Protein AF-A0A3M6V0B2-F1 (afdb_monomer_lite)

pLDDT: mean 80.68, std 20.49, range [35.38, 98.25]

Structure (mmCIF, N/CA/C/O backbone):
data_AF-A0A3M6V0B2-F1
#
_entry.id   AF-A0A3M6V0B2-F1
#
loop_
_atom_site.group_PDB
_atom_site.id
_atom_site.type_symbol
_atom_site.label_atom_id
_atom_site.label_alt_id
_atom_site.label_comp_id
_atom_site.label_asym_id
_atom_site.label_entity_id
_atom_site.label_seq_id
_atom_site.pdbx_PDB_ins_code
_atom_site.Cartn_x
_atom_site.Cartn_y
_atom_site.Cartn_z
_atom_site.occupancy
_atom_site.B_iso_or_equiv
_atom_site.auth_seq_id
_atom_site.auth_comp_id
_atom_site.auth_asym_id
_atom_site.auth_atom_id
_atom_site.pdbx_PDB_model_num
ATOM 1 N N . SER A 1 1 ? -13.951 -34.438 -4.380 1.00 37.72 1 SER A N 1
ATOM 2 C CA . SER A 1 1 ? -12.826 -33.589 -4.804 1.00 37.72 1 SER A CA 1
ATOM 3 C C . SER A 1 1 ? -12.936 -32.304 -4.011 1.00 37.72 1 SER A C 1
ATOM 5 O O . SER A 1 1 ? -13.892 -31.572 -4.223 1.00 37.72 1 SER A O 1
ATOM 7 N N . SER A 1 2 ? -12.108 -32.141 -2.979 1.00 36.38 2 SER A N 1
ATOM 8 C CA . SER A 1 2 ? -12.200 -31.019 -2.039 1.00 36.38 2 SER A CA 1
ATOM 9 C C . SER A 1 2 ? -11.531 -29.808 -2.675 1.00 36.38 2 SER A C 1
ATOM 11 O O . SER A 1 2 ? -10.328 -29.852 -2.919 1.00 36.38 2 SER A O 1
ATOM 13 N N . ALA A 1 3 ? -12.298 -28.759 -2.969 1.00 42.84 3 ALA A N 1
ATOM 14 C CA . ALA A 1 3 ? -11.729 -27.449 -3.244 1.00 42.84 3 ALA A CA 1
ATOM 15 C C . ALA A 1 3 ? -11.070 -26.988 -1.940 1.00 42.84 3 ALA A C 1
ATOM 17 O O . ALA A 1 3 ? -11.757 -26.693 -0.966 1.00 42.84 3 ALA A O 1
ATOM 18 N N . MET A 1 4 ? -9.742 -27.078 -1.876 1.00 44.94 4 MET A N 1
ATOM 19 C CA . MET A 1 4 ? -8.983 -26.517 -0.770 1.00 44.94 4 MET A CA 1
ATOM 20 C C . MET A 1 4 ? -9.126 -25.003 -0.839 1.00 44.94 4 MET A C 1
ATOM 22 O O . MET A 1 4 ? -8.676 -24.357 -1.782 1.00 44.94 4 MET A O 1
ATOM 26 N N . ASP A 1 5 ? -9.826 -24.506 0.168 1.00 46.84 5 ASP A N 1
ATOM 27 C CA . ASP A 1 5 ? -9.822 -23.151 0.676 1.00 46.84 5 ASP A CA 1
ATOM 28 C C . ASP A 1 5 ? -8.374 -22.629 0.716 1.00 46.84 5 ASP A C 1
ATOM 30 O O . ASP A 1 5 ? -7.576 -23.015 1.567 1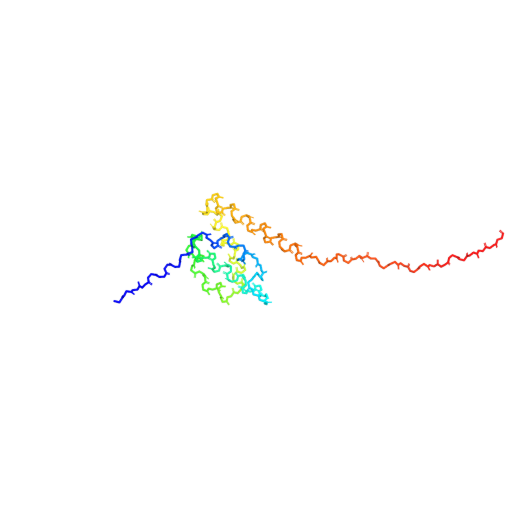.00 46.84 5 ASP A O 1
ATOM 34 N N . ILE A 1 6 ? -8.007 -21.812 -0.270 1.00 46.94 6 ILE A N 1
ATOM 35 C CA . ILE A 1 6 ? -6.860 -20.907 -0.172 1.00 46.94 6 ILE A CA 1
ATOM 36 C C . ILE A 1 6 ? -7.468 -19.530 0.083 1.00 46.94 6 ILE A C 1
ATOM 38 O O . ILE A 1 6 ? -7.311 -18.589 -0.692 1.00 46.94 6 ILE A O 1
ATOM 42 N N . SER A 1 7 ? -8.217 -19.412 1.179 1.00 41.50 7 SER A N 1
ATOM 43 C CA . SER A 1 7 ? -8.254 -18.150 1.903 1.00 41.50 7 SER A CA 1
ATOM 44 C C . SER A 1 7 ? -6.833 -17.936 2.404 1.00 41.50 7 SER A C 1
ATOM 46 O O . SER A 1 7 ? -6.414 -18.492 3.415 1.00 41.50 7 SER A O 1
ATOM 48 N N . CYS A 1 8 ? -6.039 -17.234 1.597 1.00 44.62 8 CYS A N 1
ATOM 49 C CA . CYS A 1 8 ? -4.724 -16.775 1.993 1.00 44.62 8 CYS A CA 1
ATOM 50 C C . CYS A 1 8 ? -4.924 -15.999 3.300 1.00 44.62 8 CYS A C 1
ATOM 52 O O . CYS A 1 8 ? -5.659 -15.012 3.311 1.00 44.62 8 CYS A O 1
ATOM 54 N N . GLU A 1 9 ? -4.353 -16.499 4.398 1.00 41.75 9 GLU A N 1
ATOM 55 C CA . GLU A 1 9 ? -4.268 -15.803 5.680 1.00 41.75 9 GLU A CA 1
ATOM 56 C C . GLU A 1 9 ? -3.515 -14.482 5.472 1.00 41.75 9 GLU A C 1
ATOM 58 O O . GLU A 1 9 ? -2.315 -14.375 5.702 1.00 41.75 9 GLU A O 1
ATOM 63 N N . ILE A 1 10 ? -4.207 -13.456 4.988 1.00 47.16 10 ILE A N 1
ATOM 64 C CA . ILE A 1 10 ? -3.709 -12.085 4.961 1.00 47.16 10 ILE A CA 1
ATOM 65 C C . ILE A 1 10 ? -4.378 -11.388 6.144 1.00 47.16 10 ILE A C 1
ATOM 67 O O . ILE A 1 10 ? -5.261 -10.551 6.011 1.00 47.16 10 ILE A O 1
ATOM 71 N N . SER A 1 11 ? -4.012 -11.844 7.340 1.00 48.94 11 SER A N 1
ATOM 72 C CA . SER A 1 11 ? -4.519 -11.374 8.626 1.00 48.94 11 SER A CA 1
ATOM 73 C C . SER A 1 11 ? -3.599 -10.285 9.167 1.00 48.94 11 SER A C 1
ATOM 75 O O . SER A 1 11 ? -2.542 -10.627 9.677 1.00 48.94 11 SER A O 1
ATOM 77 N N . ASN A 1 12 ? -3.977 -9.008 9.072 1.00 52.66 12 ASN A N 1
ATOM 78 C CA . ASN A 1 12 ? -3.312 -7.805 9.617 1.00 52.66 12 ASN A CA 1
ATOM 79 C C . ASN A 1 12 ? -1.820 -7.528 9.322 1.00 52.66 12 ASN A C 1
ATOM 81 O O . ASN A 1 12 ? -1.448 -6.373 9.120 1.00 52.66 12 ASN A O 1
ATOM 85 N N . SER A 1 13 ? -0.980 -8.551 9.226 1.00 61.91 13 SER A N 1
ATOM 86 C CA . SER A 1 13 ? 0.464 -8.513 9.020 1.00 61.91 13 SER A CA 1
ATOM 87 C C . SER A 1 13 ? 0.857 -7.773 7.752 1.00 61.91 13 SER A C 1
ATOM 89 O O . SER A 1 13 ? 1.865 -7.078 7.725 1.00 61.91 13 SER A O 1
ATOM 91 N N . SER A 1 14 ? 0.028 -7.851 6.711 1.00 79.00 14 SER A N 1
ATOM 92 C CA . SER A 1 14 ? 0.320 -7.190 5.447 1.00 79.00 14 SER A CA 1
ATOM 93 C C . SER A 1 14 ? 0.295 -5.662 5.528 1.00 79.00 14 SER A C 1
ATOM 95 O O . SER A 1 14 ? 0.986 -5.032 4.735 1.00 79.00 14 SER A O 1
ATOM 97 N N . LEU A 1 15 ? -0.490 -5.051 6.425 1.00 88.44 15 LEU A N 1
ATOM 98 C CA . LEU A 1 15 ? -0.506 -3.588 6.566 1.00 88.44 15 LEU A CA 1
ATOM 99 C C . LEU A 1 15 ? 0.680 -3.095 7.401 1.00 88.44 15 LEU A C 1
ATOM 101 O O . LEU A 1 15 ? 1.167 -1.991 7.178 1.00 88.44 15 LEU A O 1
ATOM 105 N N . GLU A 1 16 ? 1.146 -3.915 8.344 1.00 90.94 16 GLU A N 1
ATOM 106 C CA . GLU A 1 16 ? 2.256 -3.625 9.263 1.00 90.94 16 GLU A CA 1
ATOM 107 C C . GLU A 1 16 ? 3.642 -3.929 8.658 1.00 90.94 16 GLU A C 1
ATOM 109 O O . GLU A 1 16 ? 4.645 -3.361 9.095 1.00 90.94 16 GLU A O 1
ATOM 114 N N . ALA A 1 17 ? 3.696 -4.755 7.611 1.00 91.06 17 ALA A N 1
ATOM 115 C CA . ALA A 1 17 ? 4.891 -5.084 6.833 1.00 91.06 17 ALA A CA 1
ATOM 116 C C . ALA A 1 17 ? 5.568 -3.830 6.247 1.00 91.06 17 ALA A C 1
ATOM 118 O O . ALA A 1 17 ? 5.188 -3.336 5.188 1.00 91.06 17 ALA A O 1
ATOM 119 N N . THR A 1 18 ? 6.589 -3.299 6.924 1.00 90.00 18 THR A N 1
ATOM 120 C CA . THR A 1 18 ? 7.292 -2.062 6.520 1.00 90.00 18 THR A CA 1
ATOM 121 C C . THR A 1 18 ? 7.969 -2.204 5.151 1.00 90.00 18 THR A C 1
ATOM 123 O O . THR A 1 18 ? 8.063 -1.242 4.386 1.00 90.00 18 THR A O 1
ATOM 126 N N . GLU A 1 19 ? 8.400 -3.417 4.810 1.00 89.25 19 GLU A N 1
ATOM 127 C CA . GLU A 1 19 ? 8.961 -3.796 3.516 1.00 89.25 19 GLU A CA 1
AT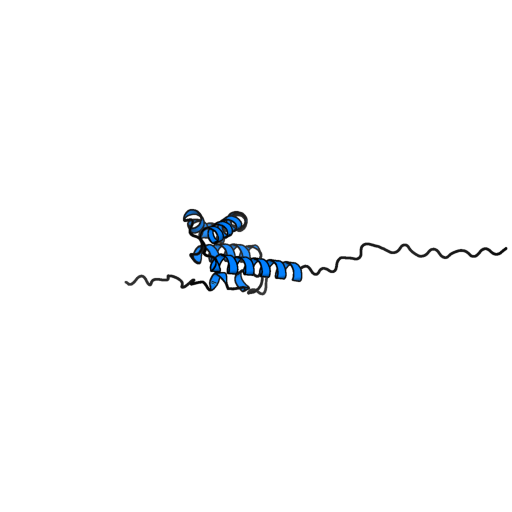OM 128 C C . GLU A 1 19 ? 7.985 -3.570 2.352 1.00 89.25 19 GLU A C 1
ATOM 130 O O . GLU A 1 19 ? 8.417 -3.193 1.264 1.00 89.25 19 GLU A O 1
ATOM 135 N N . LEU A 1 20 ? 6.673 -3.698 2.589 1.00 92.06 20 LEU A N 1
ATOM 136 C CA . LEU A 1 20 ? 5.640 -3.446 1.582 1.00 92.06 20 LEU A CA 1
ATOM 137 C C . LEU A 1 20 ? 5.566 -1.954 1.223 1.00 92.06 20 LEU A C 1
ATOM 139 O O . LEU A 1 20 ? 5.391 -1.583 0.061 1.00 92.06 20 LEU A O 1
ATOM 143 N N . TRP A 1 21 ? 5.725 -1.093 2.227 1.00 93.44 21 TRP A N 1
ATOM 144 C CA . TRP A 1 21 ? 5.637 0.361 2.095 1.00 93.44 21 TRP A CA 1
ATOM 145 C C . TRP A 1 21 ? 6.949 1.006 1.660 1.00 93.44 21 TRP A C 1
ATOM 147 O O . TRP A 1 21 ? 6.948 2.175 1.289 1.00 93.44 21 TRP A O 1
ATOM 157 N N . THR A 1 22 ? 8.058 0.261 1.684 1.00 90.69 22 THR A N 1
ATOM 158 C CA . THR A 1 22 ? 9.396 0.778 1.387 1.00 90.69 22 THR A CA 1
ATOM 159 C C . THR A 1 22 ? 9.847 0.367 -0.021 1.00 90.69 22 THR A C 1
ATOM 161 O O . THR A 1 22 ? 10.154 -0.808 -0.256 1.00 90.69 22 THR A O 1
ATOM 164 N N . PRO A 1 23 ? 9.949 1.313 -0.974 1.00 89.81 23 PRO A N 1
ATOM 165 C CA . PRO A 1 23 ? 10.412 1.027 -2.327 1.00 89.81 23 PRO A CA 1
ATOM 166 C C . PRO A 1 23 ? 11.803 0.372 -2.328 1.00 89.81 23 PRO A C 1
ATOM 168 O O . PRO A 1 23 ? 12.752 0.907 -1.759 1.00 89.81 23 PRO A O 1
ATOM 171 N N . GLY A 1 24 ? 11.939 -0.785 -2.984 1.00 84.31 24 GLY A N 1
ATOM 172 C CA . GLY A 1 24 ? 13.230 -1.472 -3.131 1.00 84.31 24 GLY A CA 1
ATOM 173 C C . GLY A 1 24 ? 13.701 -2.280 -1.914 1.00 84.31 24 GLY A C 1
ATOM 174 O O . GLY A 1 24 ? 14.838 -2.737 -1.912 1.00 84.31 24 GLY A O 1
ATOM 175 N N . SER A 1 25 ? 12.853 -2.503 -0.902 1.00 79.81 25 SER A N 1
ATOM 176 C CA . SER A 1 25 ? 13.232 -3.266 0.301 1.00 79.81 25 SER A CA 1
ATOM 177 C C . SER A 1 25 ? 13.586 -4.738 0.034 1.00 79.81 25 SER A C 1
ATOM 179 O O . SER A 1 25 ? 14.370 -5.327 0.774 1.00 79.81 25 SER A O 1
ATOM 181 N N . GLU A 1 26 ? 12.999 -5.358 -0.992 1.00 68.06 26 GLU A N 1
ATOM 182 C CA . GLU A 1 26 ? 13.056 -6.818 -1.183 1.00 68.06 26 GLU A CA 1
ATOM 183 C C . GLU A 1 26 ? 13.876 -7.267 -2.401 1.00 68.06 26 GLU A C 1
ATOM 185 O O . GLU A 1 26 ? 14.255 -8.434 -2.503 1.00 68.06 26 GLU A O 1
ATOM 190 N N . VAL A 1 27 ? 14.154 -6.364 -3.346 1.00 70.44 27 VAL A N 1
ATOM 191 C CA . VAL A 1 27 ? 14.702 -6.714 -4.665 1.00 70.44 27 VAL A CA 1
ATOM 192 C C . VAL A 1 27 ? 15.988 -5.938 -4.928 1.00 70.44 27 VAL A C 1
ATOM 194 O O . VAL A 1 27 ? 16.093 -4.760 -4.606 1.00 70.44 27 VAL A O 1
ATOM 197 N N . ARG A 1 28 ? 16.978 -6.601 -5.545 1.00 69.19 28 ARG A N 1
ATOM 198 C CA . ARG A 1 28 ? 18.270 -5.986 -5.913 1.00 69.19 28 ARG A CA 1
ATOM 199 C C . ARG A 1 28 ? 18.137 -4.852 -6.932 1.00 69.19 28 ARG A C 1
ATOM 201 O O . ARG A 1 28 ? 19.002 -3.986 -6.978 1.00 69.19 28 ARG A O 1
ATOM 208 N N . GLU A 1 29 ? 17.090 -4.892 -7.749 1.00 79.69 29 GLU A N 1
ATOM 209 C CA . GLU A 1 29 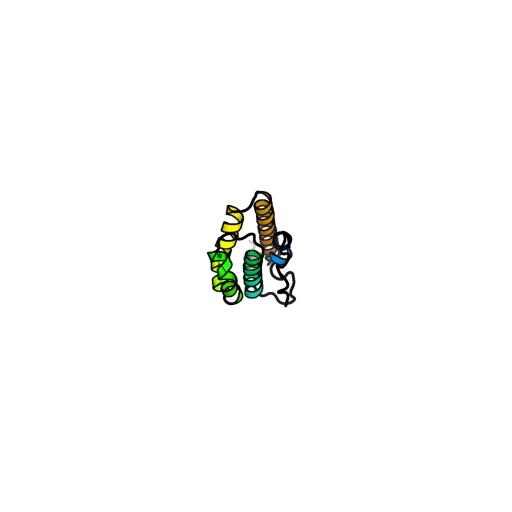? 16.759 -3.878 -8.742 1.00 79.69 29 GLU A CA 1
ATOM 210 C C . GLU A 1 29 ? 15.378 -3.308 -8.422 1.00 79.69 29 GLU A C 1
ATOM 212 O O . GLU A 1 29 ? 14.391 -4.038 -8.312 1.00 79.69 29 GLU A O 1
ATOM 217 N N . TYR A 1 30 ? 15.329 -1.996 -8.212 1.00 83.81 30 TYR A N 1
ATOM 218 C CA . TYR A 1 30 ? 14.106 -1.286 -7.874 1.00 83.81 30 TYR A CA 1
ATOM 219 C C . TYR A 1 30 ? 13.305 -0.956 -9.138 1.00 83.81 30 TYR A C 1
ATOM 221 O O . TYR A 1 30 ? 13.832 -0.357 -10.072 1.00 83.81 30 TYR A O 1
ATOM 229 N N . SER A 1 31 ? 12.010 -1.277 -9.119 1.00 90.88 31 SER A N 1
ATOM 230 C CA . SER A 1 31 ? 11.027 -0.799 -10.091 1.00 90.88 31 SER A CA 1
ATOM 231 C C . SER A 1 31 ? 9.846 -0.181 -9.349 1.00 90.88 31 SER A C 1
ATOM 233 O O . SER A 1 31 ? 9.194 -0.851 -8.544 1.00 90.88 31 SER A O 1
ATOM 235 N N . HIS A 1 32 ? 9.578 1.099 -9.624 1.00 92.00 32 HIS A N 1
ATOM 236 C CA . HIS A 1 32 ? 8.412 1.801 -9.084 1.00 92.00 32 HIS A CA 1
ATOM 237 C C . HIS A 1 32 ? 7.115 1.108 -9.498 1.00 92.00 32 HIS A C 1
ATOM 239 O O . HIS A 1 32 ? 6.234 0.907 -8.668 1.00 92.00 32 HIS A O 1
ATOM 245 N N . GLU A 1 33 ? 7.043 0.688 -10.761 1.00 94.50 33 GLU A N 1
ATOM 246 C CA . GLU A 1 33 ? 5.875 0.026 -11.331 1.00 94.50 33 GLU A CA 1
ATOM 247 C C . GLU A 1 33 ? 5.574 -1.274 -10.585 1.00 94.50 33 GLU A C 1
ATOM 249 O O . GLU A 1 33 ? 4.457 -1.479 -10.115 1.00 94.50 33 GLU A O 1
ATOM 254 N N . LEU A 1 34 ? 6.586 -2.123 -10.385 1.00 92.69 34 LEU A N 1
ATOM 255 C CA . LEU A 1 34 ? 6.416 -3.385 -9.666 1.00 92.69 34 LEU A CA 1
ATOM 256 C C . LEU A 1 34 ? 6.060 -3.160 -8.191 1.00 92.69 34 LEU A C 1
ATOM 258 O O . LEU A 1 34 ? 5.221 -3.869 -7.640 1.00 92.69 34 LEU A O 1
ATOM 262 N N . TRP A 1 35 ? 6.695 -2.181 -7.544 1.00 94.50 35 TRP A N 1
ATOM 263 C CA . TRP A 1 35 ? 6.409 -1.854 -6.149 1.00 94.50 35 TRP A CA 1
ATOM 264 C C . TRP A 1 35 ? 4.969 -1.365 -5.968 1.00 94.50 35 TRP A C 1
ATOM 266 O O . TRP A 1 35 ? 4.249 -1.889 -5.118 1.00 94.50 35 TRP A O 1
ATOM 276 N N . LEU A 1 36 ? 4.526 -0.407 -6.784 1.00 96.31 36 LEU A N 1
ATOM 277 C CA . LEU A 1 36 ? 3.212 0.209 -6.638 1.00 96.31 36 LEU A CA 1
ATOM 278 C C . LEU A 1 36 ? 2.076 -0.758 -6.986 1.00 96.31 36 LEU A C 1
ATOM 280 O O . LEU A 1 36 ? 1.100 -0.850 -6.242 1.00 96.31 36 LEU A O 1
ATOM 284 N N . THR A 1 37 ? 2.207 -1.507 -8.083 1.00 95.88 37 THR A N 1
ATOM 285 C CA . THR A 1 37 ? 1.211 -2.517 -8.486 1.00 95.88 37 THR A CA 1
ATOM 286 C C . THR A 1 37 ? 1.079 -3.612 -7.427 1.00 95.88 37 THR A C 1
ATOM 288 O O . THR A 1 37 ? -0.039 -3.953 -7.026 1.00 95.88 37 THR A O 1
ATOM 291 N N . ARG A 1 38 ? 2.204 -4.087 -6.869 1.00 94.44 38 ARG A N 1
ATOM 292 C CA . ARG A 1 38 ? 2.217 -5.030 -5.744 1.00 94.44 38 ARG A CA 1
ATOM 293 C C . ARG A 1 38 ? 1.568 -4.443 -4.498 1.00 94.44 38 ARG A C 1
ATOM 295 O O . ARG A 1 38 ? 0.738 -5.124 -3.898 1.00 94.44 38 ARG A O 1
ATOM 302 N N . LEU A 1 39 ? 1.928 -3.224 -4.099 1.00 95.94 39 LEU A N 1
ATOM 303 C CA . LEU A 1 39 ? 1.354 -2.552 -2.933 1.00 95.94 39 LEU A CA 1
ATOM 304 C C . LEU A 1 39 ? -0.169 -2.434 -3.082 1.00 95.94 39 LEU A C 1
ATOM 306 O O . LEU A 1 39 ? -0.904 -2.913 -2.221 1.00 95.94 39 LEU A O 1
ATOM 310 N N . ALA A 1 40 ? -0.651 -1.898 -4.205 1.00 96.94 40 ALA A N 1
ATOM 311 C CA . ALA A 1 40 ? -2.078 -1.750 -4.482 1.00 96.94 40 ALA A CA 1
ATOM 312 C C . ALA A 1 40 ? -2.822 -3.097 -4.462 1.00 96.94 40 ALA A C 1
ATOM 314 O O . ALA A 1 40 ? -3.838 -3.237 -3.779 1.00 96.94 40 ALA A O 1
ATOM 315 N N . CYS A 1 41 ? -2.303 -4.119 -5.151 1.00 96.06 41 CYS A N 1
ATOM 316 C CA . CYS A 1 41 ? -2.921 -5.447 -5.168 1.00 96.06 41 CYS A CA 1
ATOM 317 C C . CYS A 1 41 ? -2.917 -6.114 -3.790 1.00 96.06 41 CYS A C 1
ATOM 319 O O . CYS A 1 41 ? -3.870 -6.806 -3.437 1.00 96.06 41 CYS A O 1
ATOM 321 N N . THR A 1 42 ? -1.859 -5.909 -3.009 1.00 95.50 42 THR A N 1
ATOM 322 C CA . THR A 1 42 ? -1.745 -6.439 -1.649 1.00 95.50 42 THR A CA 1
ATOM 323 C C . THR A 1 42 ? -2.773 -5.784 -0.727 1.00 95.50 42 THR A C 1
ATOM 325 O O . THR A 1 42 ? -3.489 -6.489 -0.018 1.00 95.50 42 THR A O 1
ATOM 328 N N . LEU A 1 43 ? -2.938 -4.457 -0.802 1.00 95.56 43 LEU A N 1
ATOM 329 C CA . LEU A 1 43 ? -3.978 -3.738 -0.061 1.00 95.56 43 LEU A CA 1
ATOM 330 C C . LEU A 1 43 ? -5.381 -4.233 -0.427 1.00 95.56 43 LEU A C 1
ATOM 332 O O . LEU A 1 43 ? -6.188 -4.469 0.466 1.00 95.56 43 LEU A O 1
ATOM 336 N N . ILE A 1 44 ? -5.668 -4.475 -1.707 1.00 95.62 44 ILE A N 1
ATOM 337 C CA . ILE A 1 44 ? -6.967 -5.024 -2.122 1.00 95.62 44 ILE A CA 1
ATOM 338 C C . ILE A 1 44 ? -7.190 -6.434 -1.546 1.00 95.62 44 ILE A C 1
ATOM 340 O O . ILE A 1 44 ? -8.251 -6.724 -0.997 1.00 95.62 44 ILE A O 1
ATOM 344 N N . LYS A 1 45 ? -6.181 -7.309 -1.626 1.00 93.94 45 LYS A N 1
ATOM 345 C CA . LYS A 1 45 ? -6.278 -8.713 -1.181 1.00 93.94 45 LYS A CA 1
ATOM 346 C C . LYS A 1 45 ? 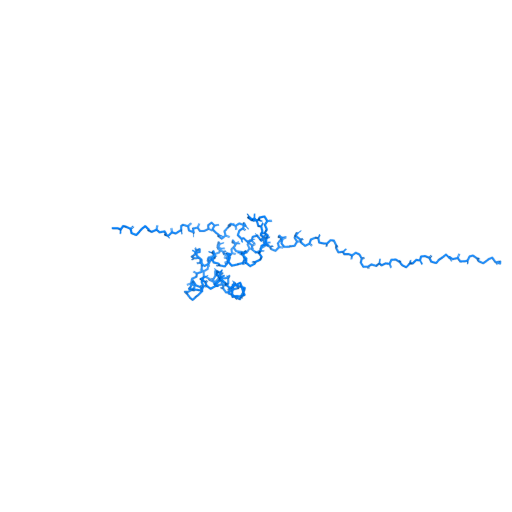-6.272 -8.882 0.340 1.00 93.94 45 LYS A C 1
ATOM 348 O O . LYS A 1 45 ? -6.691 -9.923 0.830 1.00 93.94 45 LYS A O 1
ATOM 353 N N . SER A 1 46 ? -5.827 -7.871 1.080 1.00 91.94 46 SER A N 1
ATOM 354 C CA . SER A 1 46 ? -5.758 -7.888 2.547 1.00 91.94 46 SER A CA 1
ATOM 355 C C . SER A 1 46 ? -7.112 -7.913 3.262 1.00 91.94 46 SER A C 1
ATOM 357 O O . SER A 1 46 ? -7.173 -8.162 4.461 1.00 91.94 46 SER A O 1
ATOM 359 N N . GLY A 1 47 ? -8.201 -7.598 2.556 1.00 91.44 47 GLY A N 1
ATOM 360 C CA . GLY A 1 47 ? -9.527 -7.461 3.154 1.00 91.44 47 GLY A CA 1
ATOM 361 C C . GLY A 1 47 ? -9.751 -6.149 3.917 1.00 91.44 47 GLY A C 1
ATOM 362 O O . GLY A 1 47 ? -10.833 -5.969 4.482 1.00 91.44 47 GLY A O 1
ATOM 363 N N . PHE A 1 48 ? -8.788 -5.217 3.930 1.00 93.25 48 PHE A N 1
ATOM 364 C CA . PHE A 1 48 ? -8.983 -3.873 4.493 1.00 93.25 48 PHE A CA 1
ATOM 365 C C . PHE A 1 48 ? -9.835 -2.967 3.604 1.00 93.25 48 PHE A C 1
ATOM 367 O O . PHE A 1 48 ? -10.592 -2.147 4.118 1.00 93.25 48 PHE A O 1
ATOM 374 N N . VAL A 1 49 ? -9.749 -3.145 2.286 1.00 96.25 49 VAL A N 1
ATOM 375 C CA . VAL A 1 49 ? -10.616 -2.466 1.318 1.00 96.25 49 VAL A CA 1
ATOM 376 C C . VAL A 1 49 ? -12.006 -3.100 1.389 1.00 96.25 49 VAL A C 1
ATOM 378 O O . VAL A 1 49 ? -12.134 -4.320 1.298 1.00 96.25 49 VAL A O 1
ATOM 381 N N . LYS A 1 50 ? -13.041 -2.283 1.594 1.00 96.31 50 LYS A N 1
ATOM 382 C CA . LYS A 1 50 ? -14.447 -2.707 1.711 1.00 96.31 50 LYS A CA 1
ATOM 383 C C . LYS A 1 50 ? -15.284 -2.380 0.481 1.00 96.31 50 LYS A C 1
ATOM 385 O O . LYS A 1 50 ? -16.331 -2.989 0.294 1.00 96.31 50 LYS A O 1
ATOM 390 N N . ASP A 1 51 ? -14.840 -1.435 -0.342 1.00 97.75 51 ASP A N 1
ATOM 391 C CA . ASP A 1 51 ? -15.532 -1.085 -1.581 1.00 97.75 51 ASP A CA 1
ATOM 392 C C . ASP A 1 51 ? -15.386 -2.212 -2.621 1.00 97.75 51 ASP A C 1
ATOM 394 O O . ASP A 1 51 ? -14.279 -2.552 -3.046 1.00 97.75 51 ASP A O 1
ATOM 398 N N . GLU A 1 52 ? -16.512 -2.797 -3.034 1.00 97.06 52 GLU A N 1
ATOM 399 C CA . GLU A 1 52 ? -16.547 -3.929 -3.968 1.00 97.06 52 GLU A CA 1
ATOM 400 C C . GLU A 1 52 ? -15.996 -3.578 -5.354 1.00 97.06 52 GLU A C 1
ATOM 402 O O . GLU A 1 52 ? -15.363 -4.419 -5.998 1.00 97.06 52 GLU A O 1
ATOM 407 N N . VAL A 1 53 ? -16.193 -2.337 -5.812 1.00 97.25 53 VAL A N 1
ATOM 408 C CA . VAL A 1 53 ? -15.654 -1.880 -7.095 1.00 97.25 53 VAL A CA 1
ATOM 409 C C . VAL A 1 53 ? -14.136 -1.852 -7.001 1.00 97.25 53 VAL A C 1
ATOM 411 O O . VAL A 1 53 ? -13.474 -2.449 -7.846 1.00 97.25 53 VAL A O 1
ATOM 414 N N . LEU A 1 54 ? -13.575 -1.248 -5.949 1.00 97.75 54 LEU A N 1
ATOM 415 C CA . LEU A 1 54 ? -12.125 -1.225 -5.727 1.00 97.75 54 LEU A CA 1
ATOM 416 C C . LEU A 1 54 ? -11.524 -2.634 -5.633 1.00 97.75 54 LEU A C 1
ATOM 418 O O . LEU A 1 54 ? -10.434 -2.868 -6.157 1.00 97.75 54 LEU A O 1
ATOM 422 N N . ILE A 1 55 ? -12.241 -3.589 -5.033 1.00 97.50 55 ILE A N 1
ATOM 423 C CA . ILE A 1 55 ? -11.788 -4.982 -4.939 1.00 97.50 55 ILE A CA 1
ATOM 424 C C . ILE A 1 55 ? -11.704 -5.646 -6.322 1.00 97.50 55 ILE A C 1
ATOM 426 O O . ILE A 1 55 ? -10.689 -6.264 -6.660 1.00 97.50 55 ILE A O 1
ATOM 430 N N . VAL A 1 56 ? -12.738 -5.491 -7.154 1.00 97.38 56 VAL A N 1
ATOM 431 C CA . VAL A 1 56 ? -12.799 -6.090 -8.503 1.00 97.38 56 VAL A CA 1
ATOM 432 C C . VAL A 1 56 ? -11.713 -5.536 -9.436 1.00 97.38 56 VAL A C 1
ATOM 434 O O . VAL A 1 56 ? -11.329 -6.196 -10.402 1.00 97.38 56 VAL A O 1
ATOM 437 N N . LEU A 1 57 ? -11.163 -4.358 -9.136 1.00 95.62 57 LEU A N 1
ATOM 438 C CA . LEU A 1 57 ? -10.124 -3.711 -9.934 1.00 95.62 57 LEU A CA 1
ATOM 439 C C . LEU A 1 57 ? -8.713 -4.305 -9.762 1.00 95.62 57 LEU A C 1
ATOM 441 O O . LEU A 1 57 ? -7.834 -3.971 -10.560 1.00 95.62 57 LEU A O 1
ATOM 445 N N . SER A 1 58 ? -8.472 -5.209 -8.799 1.00 95.88 58 SER A N 1
ATOM 446 C CA . SER A 1 58 ? -7.129 -5.777 -8.553 1.00 95.88 58 SER A CA 1
ATOM 447 C C . SER A 1 58 ? -6.421 -6.326 -9.803 1.00 95.88 58 SER A C 1
ATOM 449 O O . SER A 1 58 ? -5.244 -6.009 -9.964 1.00 95.88 58 SER A O 1
ATOM 451 N N . PRO A 1 59 ? -7.067 -7.085 -10.714 1.00 96.69 59 PRO A N 1
ATOM 452 C CA . PRO A 1 59 ? -6.393 -7.587 -11.912 1.00 96.69 59 PRO A CA 1
ATOM 453 C C . PRO A 1 59 ? -5.919 -6.476 -12.854 1.00 96.69 59 PRO A C 1
ATOM 455 O O . PRO A 1 59 ? -4.957 -6.672 -13.583 1.00 96.69 59 PRO A O 1
ATOM 458 N N . ILE A 1 60 ? -6.584 -5.316 -12.855 1.00 97.19 60 ILE A N 1
ATOM 459 C CA . ILE A 1 60 ? -6.195 -4.165 -13.680 1.00 97.19 60 ILE A CA 1
ATOM 460 C C . ILE A 1 60 ? -4.992 -3.466 -13.048 1.00 97.19 60 ILE A C 1
ATOM 462 O O . ILE A 1 60 ? -4.050 -3.129 -13.763 1.00 97.19 60 ILE A O 1
ATOM 466 N N . CYS A 1 61 ? -4.996 -3.306 -11.720 1.00 96.19 61 CYS A N 1
ATOM 467 C CA . CYS A 1 61 ? -3.859 -2.766 -10.975 1.00 96.19 61 CYS A CA 1
ATOM 468 C C . CYS A 1 61 ? -2.584 -3.604 -11.155 1.00 96.19 61 CYS A C 1
ATOM 470 O O . CYS A 1 61 ? -1.502 -3.042 -11.114 1.00 96.19 61 CYS A O 1
ATOM 472 N N . ASP A 1 62 ? -2.695 -4.917 -11.369 1.00 94.69 62 ASP A N 1
ATOM 473 C CA . ASP A 1 62 ? -1.541 -5.811 -11.558 1.00 94.69 62 ASP A CA 1
ATOM 474 C C . ASP A 1 62 ? -0.856 -5.631 -12.927 1.00 94.69 62 ASP A C 1
ATOM 476 O O . ASP A 1 62 ? 0.343 -5.852 -13.063 1.00 94.69 62 ASP A O 1
ATOM 480 N N . VAL A 1 63 ? -1.609 -5.207 -13.950 1.00 96.06 63 VAL A N 1
ATOM 481 C CA . VAL A 1 63 ? -1.119 -5.121 -15.341 1.00 96.06 63 VAL A CA 1
ATOM 482 C C . VAL A 1 63 ? -0.938 -3.695 -15.862 1.00 96.06 63 VAL A C 1
ATOM 484 O O . VAL A 1 63 ? -0.293 -3.509 -16.891 1.00 96.06 63 VAL A O 1
ATOM 487 N N . LYS A 1 64 ? -1.531 -2.689 -15.207 1.00 96.12 64 LYS A N 1
ATOM 488 C CA . LYS A 1 64 ? -1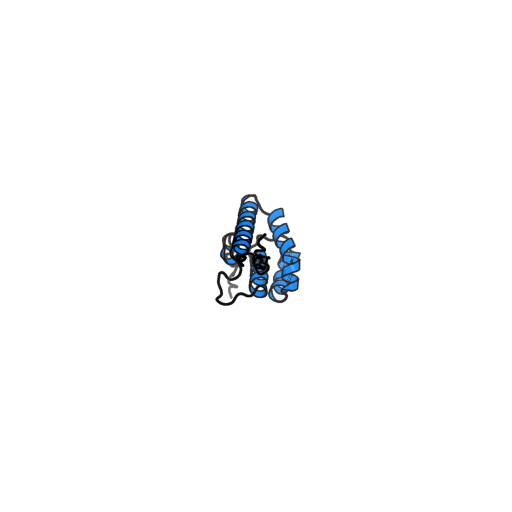.478 -1.277 -15.620 1.00 96.12 64 LYS A CA 1
ATOM 489 C C . LYS A 1 64 ? -1.059 -0.397 -14.452 1.00 96.12 64 LYS A C 1
ATOM 491 O O . LYS A 1 64 ? -1.887 -0.044 -13.609 1.00 96.12 64 LYS A O 1
ATOM 496 N N . VAL A 1 65 ? 0.214 -0.009 -14.432 1.00 96.56 65 VAL A N 1
ATOM 497 C CA . VAL A 1 65 ? 0.769 0.847 -13.376 1.00 96.56 65 VAL A CA 1
ATOM 498 C C . VAL A 1 65 ? 0.059 2.195 -13.303 1.00 96.56 65 VAL A C 1
ATOM 500 O O . VAL A 1 65 ? -0.304 2.622 -12.214 1.00 96.56 65 VAL A O 1
ATOM 503 N N . GLU A 1 66 ? -0.255 2.818 -14.437 1.00 97.62 66 GLU A N 1
ATOM 504 C CA . GLU A 1 66 ? -0.900 4.135 -14.476 1.00 97.62 66 GLU A CA 1
ATOM 505 C C . GLU A 1 66 ? -2.301 4.074 -13.863 1.00 97.62 66 GLU A C 1
ATOM 507 O O . GLU A 1 66 ? -2.791 5.032 -13.265 1.00 97.62 66 GLU A O 1
ATOM 512 N N . PHE A 1 67 ? -2.960 2.920 -13.985 1.00 97.38 67 PHE A N 1
ATOM 513 C CA . PHE A 1 67 ? -4.232 2.678 -13.325 1.00 97.38 67 PHE A CA 1
ATOM 514 C C . PHE A 1 67 ? -4.052 2.497 -11.815 1.00 97.38 67 PHE A C 1
ATOM 516 O O . PHE A 1 67 ? -4.807 3.087 -11.043 1.00 97.38 67 PHE A O 1
ATOM 523 N N . ALA A 1 68 ? -3.038 1.737 -11.386 1.00 97.69 68 ALA A N 1
ATOM 524 C CA . ALA A 1 68 ? -2.705 1.586 -9.971 1.00 97.69 68 ALA A CA 1
ATOM 525 C C . ALA A 1 68 ? -2.368 2.939 -9.316 1.00 97.69 68 ALA A C 1
ATOM 527 O O . ALA A 1 68 ? -2.857 3.206 -8.223 1.00 97.69 68 ALA A O 1
ATOM 528 N N . GLU A 1 69 ? -1.634 3.825 -9.997 1.00 97.38 69 GLU A N 1
ATOM 529 C CA . GLU A 1 69 ? -1.356 5.201 -9.552 1.00 97.38 69 GLU A CA 1
ATOM 530 C C . GLU A 1 69 ? -2.638 5.999 -9.301 1.00 97.38 69 GLU A C 1
ATOM 532 O O . GLU A 1 69 ? -2.773 6.654 -8.267 1.00 97.38 69 GLU A O 1
ATOM 537 N N . HIS A 1 70 ? -3.602 5.916 -10.221 1.00 97.81 70 HIS A N 1
ATOM 538 C CA . HIS A 1 70 ? -4.875 6.618 -10.081 1.00 97.81 70 HIS A CA 1
ATOM 539 C C . HIS A 1 70 ? -5.755 6.012 -8.990 1.00 97.81 70 HIS A C 1
ATOM 541 O O . HIS A 1 70 ? -6.434 6.752 -8.286 1.00 97.81 70 HIS A O 1
ATOM 547 N N . VAL A 1 71 ? -5.765 4.686 -8.843 1.00 97.56 71 VAL A N 1
ATOM 548 C CA . VAL A 1 71 ? -6.624 3.980 -7.883 1.00 97.56 71 VAL A CA 1
ATOM 549 C C . VAL A 1 71 ? -6.066 4.016 -6.463 1.00 97.56 71 VAL A C 1
ATOM 551 O O . VAL A 1 71 ? -6.841 4.033 -5.508 1.00 97.56 71 VAL A O 1
ATOM 554 N N . PHE A 1 72 ? -4.745 4.078 -6.294 1.00 98.00 72 PHE A N 1
ATOM 555 C CA . PHE A 1 72 ? -4.095 3.994 -4.988 1.00 98.00 72 PHE A CA 1
ATOM 556 C C . PHE A 1 72 ? -4.652 4.985 -3.945 1.00 98.00 72 PHE A C 1
ATOM 558 O O . PHE A 1 72 ? -5.008 4.529 -2.857 1.00 98.00 72 PHE A O 1
ATOM 565 N N . PRO A 1 73 ? -4.856 6.288 -4.241 1.00 97.81 73 PRO A N 1
ATOM 566 C CA . PRO A 1 73 ? -5.475 7.215 -3.291 1.00 97.81 73 PRO A CA 1
ATOM 567 C C . PRO A 1 73 ? -6.867 6.777 -2.812 1.00 97.81 73 PRO A C 1
ATOM 569 O O . PRO A 1 73 ? -7.204 6.987 -1.649 1.00 97.81 73 PRO A O 1
ATOM 572 N N . TYR A 1 74 ? -7.660 6.133 -3.674 1.00 98.25 74 TYR A N 1
ATOM 573 C CA . TYR A 1 74 ? -8.992 5.633 -3.326 1.00 98.25 74 TYR A CA 1
ATOM 574 C C . TYR A 1 74 ? -8.924 4.396 -2.430 1.00 98.25 74 TYR A C 1
ATOM 576 O O . TYR A 1 74 ? -9.728 4.276 -1.509 1.00 98.25 74 TYR A O 1
ATOM 584 N N . LEU A 1 75 ? -7.938 3.514 -2.638 1.00 97.81 75 LEU A N 1
ATOM 585 C CA . LEU A 1 75 ? -7.686 2.385 -1.733 1.00 97.81 75 LEU A CA 1
ATOM 586 C C . LEU A 1 75 ? -7.370 2.892 -0.324 1.00 97.81 75 LEU A C 1
ATOM 588 O O . LEU A 1 75 ? -7.975 2.452 0.649 1.00 97.81 75 LEU A O 1
ATOM 592 N N . ILE A 1 76 ? -6.461 3.863 -0.226 1.00 97.62 76 ILE A N 1
ATOM 593 C CA . ILE A 1 76 ? -6.062 4.476 1.045 1.00 97.62 76 ILE A CA 1
ATOM 594 C C . ILE A 1 76 ? -7.247 5.173 1.712 1.00 97.62 76 ILE A C 1
ATOM 596 O O . ILE A 1 76 ? -7.482 4.977 2.904 1.00 97.62 76 ILE A O 1
ATOM 600 N N . HIS A 1 77 ? -8.018 5.949 0.947 1.00 97.62 77 HIS A N 1
ATOM 601 C CA . HIS A 1 77 ? -9.215 6.612 1.450 1.00 97.62 77 HIS A CA 1
ATOM 602 C C . HIS A 1 77 ? -10.229 5.610 2.008 1.00 97.62 77 HIS A C 1
ATOM 604 O O . HIS A 1 77 ? -10.679 5.772 3.139 1.00 97.62 77 HIS A O 1
ATOM 610 N N . ASN A 1 78 ? -10.527 4.543 1.264 1.00 97.69 78 ASN A N 1
ATOM 611 C CA . ASN A 1 78 ? -11.483 3.529 1.690 1.00 97.69 78 ASN A CA 1
ATOM 612 C C . ASN A 1 78 ? -11.028 2.793 2.963 1.00 97.69 78 ASN A C 1
ATOM 614 O O . ASN A 1 78 ? -11.833 2.590 3.871 1.00 97.69 78 ASN A O 1
ATOM 618 N N . ILE A 1 79 ? -9.736 2.455 3.071 1.00 96.25 79 ILE A N 1
ATOM 619 C CA . ILE A 1 79 ? -9.160 1.840 4.279 1.00 96.25 79 ILE A CA 1
ATOM 620 C C . ILE A 1 79 ? -9.286 2.782 5.488 1.00 96.25 79 ILE A C 1
ATOM 622 O O . ILE A 1 79 ? -9.629 2.332 6.579 1.00 96.25 79 ILE A O 1
ATOM 626 N N . LEU A 1 80 ? -9.036 4.084 5.313 1.00 95.81 80 LEU A N 1
ATOM 627 C CA . LEU A 1 80 ? -9.166 5.077 6.388 1.00 95.81 80 LEU A CA 1
ATOM 628 C C . LEU A 1 80 ? -10.617 5.307 6.820 1.00 95.81 80 LEU A C 1
ATOM 630 O O . LEU A 1 80 ? -10.874 5.484 8.011 1.00 95.81 80 LEU A O 1
ATOM 634 N N . GLU A 1 81 ? -11.540 5.327 5.859 1.00 96.75 81 GLU A N 1
ATOM 635 C CA . GLU A 1 81 ? -12.966 5.550 6.093 1.00 96.75 81 GLU A CA 1
ATOM 636 C C . GLU A 1 81 ? -13.617 4.359 6.806 1.00 96.75 81 GLU A C 1
ATOM 638 O O . GLU A 1 81 ? -14.381 4.543 7.751 1.00 96.75 81 GLU A O 1
ATOM 643 N N . CYS A 1 82 ? -13.291 3.135 6.381 1.00 94.62 82 CYS A N 1
ATOM 644 C CA . CYS A 1 82 ? -13.887 1.909 6.914 1.00 94.62 82 CYS A CA 1
ATOM 645 C C . CYS A 1 82 ? -13.116 1.300 8.100 1.00 94.62 82 CYS A C 1
ATOM 647 O O . CYS A 1 82 ? -13.640 0.414 8.777 1.00 94.62 82 CYS A O 1
ATOM 649 N N . GLY A 1 83 ? -11.867 1.714 8.326 1.00 91.75 83 GLY A N 1
ATOM 650 C CA . GLY A 1 83 ? -10.998 1.184 9.376 1.00 91.75 83 GLY A CA 1
ATOM 651 C C . GLY A 1 83 ? -11.316 1.710 10.780 1.00 91.75 83 GLY A C 1
ATOM 652 O O . GLY A 1 83 ? -11.965 2.742 10.963 1.00 91.75 83 GLY A O 1
ATOM 653 N N . ASP A 1 84 ? -10.817 1.010 11.797 1.00 94.19 84 ASP A N 1
ATOM 654 C CA . ASP A 1 84 ? -10.819 1.474 13.185 1.00 94.19 84 ASP A CA 1
ATOM 655 C C . ASP A 1 84 ? -9.589 2.354 13.496 1.00 94.19 84 ASP A C 1
ATOM 657 O O . ASP A 1 84 ? -8.778 2.678 12.621 1.00 94.19 84 ASP A O 1
ATOM 661 N N . ASP A 1 85 ? -9.450 2.783 14.755 1.00 95.62 85 ASP A N 1
ATOM 662 C CA . ASP A 1 85 ? -8.317 3.614 15.182 1.00 95.62 85 ASP A CA 1
ATOM 663 C C . ASP A 1 85 ? -6.966 2.904 15.033 1.00 95.62 85 ASP A C 1
ATOM 665 O O . ASP A 1 85 ? -5.961 3.565 14.756 1.00 95.62 85 ASP A O 1
ATOM 669 N N . ALA A 1 86 ? -6.928 1.576 15.178 1.00 94.44 86 ALA A N 1
ATOM 670 C CA . ALA A 1 86 ? -5.704 0.802 15.019 1.00 94.44 86 ALA A CA 1
ATOM 671 C C . ALA A 1 86 ? -5.243 0.832 13.557 1.00 94.44 86 ALA A C 1
ATOM 673 O O . ALA A 1 86 ? -4.107 1.216 13.288 1.00 94.44 86 ALA A O 1
ATOM 674 N N . ILE A 1 87 ? -6.146 0.558 12.608 1.00 94.06 87 ILE A N 1
ATOM 675 C CA . ILE A 1 87 ? -5.860 0.623 11.166 1.00 94.06 87 ILE A CA 1
ATOM 676 C C . ILE A 1 87 ? -5.389 2.025 10.762 1.00 94.06 87 ILE A C 1
ATOM 678 O O . ILE A 1 87 ? -4.384 2.161 10.060 1.00 94.06 87 ILE A O 1
ATOM 682 N N . ARG A 1 88 ? -6.067 3.082 11.232 1.00 95.12 88 ARG A N 1
ATOM 683 C CA . ARG A 1 88 ? -5.669 4.474 10.954 1.00 95.12 88 ARG A CA 1
ATOM 684 C C . ARG A 1 88 ? -4.274 4.799 11.482 1.00 95.12 88 ARG A C 1
ATOM 686 O O . ARG A 1 88 ? -3.496 5.469 10.797 1.00 95.12 88 ARG A O 1
ATOM 693 N N . THR A 1 89 ? -3.964 4.340 12.692 1.00 95.88 89 THR A N 1
ATOM 694 C CA . THR A 1 89 ? -2.664 4.567 13.333 1.00 95.88 89 THR A CA 1
ATOM 695 C C . THR A 1 89 ? -1.557 3.845 12.575 1.00 95.88 89 THR A C 1
ATOM 697 O O . THR A 1 89 ? -0.571 4.484 12.205 1.00 95.88 89 THR A O 1
ATOM 700 N N . THR A 1 90 ? -1.755 2.563 12.258 1.00 95.31 90 THR A N 1
ATOM 701 C CA . THR A 1 90 ? -0.816 1.766 11.462 1.00 95.31 90 THR A CA 1
ATOM 702 C C . THR A 1 90 ? -0.570 2.408 10.102 1.00 95.31 90 THR A C 1
ATOM 704 O O . THR A 1 90 ? 0.576 2.636 9.725 1.00 95.31 90 THR A O 1
ATOM 707 N N . LEU A 1 91 ? -1.624 2.788 9.376 1.00 94.88 91 LEU A N 1
ATOM 708 C CA . LEU A 1 91 ? -1.478 3.403 8.057 1.00 94.88 91 LEU A CA 1
ATOM 709 C C . LEU A 1 91 ? -0.712 4.734 8.120 1.00 94.88 91 LEU A C 1
ATOM 711 O O . LEU A 1 91 ? 0.156 5.001 7.289 1.00 94.88 91 LEU A O 1
ATOM 715 N N . SER A 1 92 ? -0.991 5.553 9.137 1.00 95.12 92 SER A N 1
ATOM 716 C CA . SER A 1 92 ? -0.278 6.815 9.365 1.00 95.12 92 SER A CA 1
ATOM 717 C C . SER A 1 92 ? 1.208 6.592 9.650 1.00 95.12 92 SER A C 1
ATOM 719 O O . SER A 1 92 ? 2.056 7.342 9.164 1.00 95.12 92 SER A O 1
ATOM 721 N N . GLU A 1 93 ? 1.536 5.557 10.423 1.00 95.50 93 GLU A N 1
ATOM 722 C CA . GLU A 1 93 ? 2.916 5.158 10.684 1.00 95.50 93 GLU A CA 1
ATOM 723 C C . GLU A 1 93 ? 3.632 4.704 9.409 1.00 95.50 93 GLU A C 1
ATOM 725 O O . GLU A 1 93 ? 4.751 5.151 9.156 1.00 95.50 93 GLU A O 1
ATOM 730 N N . GLN A 1 94 ? 2.971 3.921 8.558 1.00 95.44 94 GLN A N 1
ATOM 731 C CA . GLN A 1 94 ? 3.555 3.484 7.293 1.00 95.44 94 GLN A CA 1
ATOM 732 C C . GLN A 1 94 ? 3.863 4.648 6.353 1.00 95.44 94 GLN A C 1
ATOM 734 O O . GLN A 1 94 ? 4.969 4.731 5.817 1.00 95.44 94 GLN A O 1
ATOM 739 N N . PHE A 1 95 ? 2.945 5.608 6.211 1.00 94.56 95 PHE A N 1
ATOM 740 C CA . PHE A 1 95 ? 3.213 6.813 5.424 1.00 94.56 95 PHE A CA 1
ATOM 741 C C . PHE A 1 95 ? 4.343 7.654 6.020 1.00 94.56 95 PHE A C 1
ATOM 743 O O . PHE A 1 95 ? 5.208 8.130 5.285 1.00 94.56 95 PHE A O 1
ATOM 750 N N . ARG A 1 96 ? 4.390 7.812 7.348 1.00 94.31 96 ARG A N 1
ATOM 751 C CA . ARG A 1 96 ? 5.498 8.507 8.021 1.00 94.31 96 ARG A CA 1
ATOM 752 C C . ARG A 1 96 ? 6.839 7.835 7.722 1.00 94.31 96 ARG A C 1
ATOM 754 O O . ARG A 1 96 ? 7.805 8.534 7.408 1.00 94.31 96 ARG A O 1
ATOM 761 N N . ASN A 1 97 ? 6.898 6.508 7.787 1.00 92.44 97 ASN A N 1
ATOM 762 C CA . ASN A 1 97 ? 8.108 5.739 7.504 1.00 92.44 97 ASN A CA 1
ATOM 763 C C . ASN A 1 97 ? 8.510 5.867 6.031 1.00 92.44 97 ASN A C 1
ATOM 765 O O . ASN A 1 97 ? 9.667 6.167 5.741 1.00 92.44 97 ASN A O 1
ATOM 769 N N . PHE A 1 98 ? 7.547 5.757 5.113 1.00 93.06 98 PHE A N 1
ATOM 770 C CA . PHE A 1 98 ? 7.751 5.960 3.680 1.00 93.06 98 PHE A CA 1
ATOM 771 C C . PHE A 1 98 ? 8.331 7.345 3.358 1.00 93.06 98 PHE A C 1
ATOM 773 O O . PHE A 1 98 ? 9.340 7.448 2.660 1.00 93.06 98 PHE A O 1
ATOM 780 N N . PHE A 1 99 ? 7.749 8.423 3.892 1.00 92.00 99 PHE A N 1
ATOM 781 C CA . PHE A 1 99 ? 8.268 9.775 3.662 1.00 92.00 99 PHE A CA 1
ATOM 782 C C . PHE A 1 99 ? 9.643 9.975 4.301 1.00 92.00 99 PHE A C 1
ATOM 784 O O . PHE A 1 99 ? 10.515 10.603 3.703 1.00 92.00 99 PHE A O 1
ATOM 791 N N . THR A 1 100 ? 9.877 9.401 5.483 1.00 91.25 100 THR A N 1
ATOM 792 C CA . THR A 1 100 ? 11.199 9.428 6.125 1.00 91.25 100 THR A CA 1
ATOM 793 C C . THR A 1 100 ? 12.249 8.739 5.254 1.00 91.25 100 THR A C 1
ATOM 795 O O . THR A 1 100 ? 13.329 9.291 5.042 1.00 91.25 100 THR A O 1
ATOM 798 N N . PHE A 1 101 ? 11.916 7.575 4.692 1.00 88.69 101 PHE A N 1
ATOM 799 C CA . PHE A 1 101 ? 12.761 6.853 3.746 1.00 88.69 101 PHE A CA 1
ATOM 800 C C . PHE A 1 101 ? 13.053 7.696 2.498 1.00 88.69 101 PHE A C 1
ATOM 802 O O . PHE A 1 101 ? 14.218 7.912 2.163 1.00 88.69 101 PHE A O 1
ATOM 809 N N . CYS A 1 102 ? 12.021 8.255 1.859 1.00 85.50 102 CYS A N 1
ATOM 810 C CA . CYS A 1 102 ? 12.184 9.104 0.677 1.00 85.50 102 CYS A CA 1
ATOM 811 C C . CYS A 1 102 ? 13.103 10.303 0.962 1.00 85.50 102 CYS A C 1
ATOM 813 O O . CYS A 1 102 ? 14.038 10.569 0.205 1.00 85.50 102 CYS A O 1
ATOM 815 N N . ASN A 1 103 ? 12.918 10.973 2.100 1.00 83.38 103 ASN A N 1
ATOM 816 C CA . ASN A 1 103 ? 13.748 12.106 2.502 1.00 83.38 103 ASN A CA 1
ATOM 817 C C . ASN A 1 103 ? 15.203 11.697 2.792 1.00 83.38 103 ASN A C 1
ATOM 819 O O . ASN A 1 103 ? 16.120 12.444 2.461 1.00 83.38 103 ASN A O 1
ATOM 823 N N . GLY A 1 104 ? 15.426 10.514 3.374 1.00 70.94 104 GLY A N 1
ATOM 824 C CA . GLY A 1 104 ? 16.763 9.971 3.636 1.00 70.94 104 GLY A CA 1
ATOM 825 C C . GLY A 1 104 ? 17.510 9.521 2.375 1.00 70.94 104 GLY A C 1
ATOM 826 O O . GLY A 1 104 ? 18.732 9.634 2.315 1.00 70.94 104 GLY A O 1
ATOM 827 N N . THR A 1 105 ? 16.795 9.060 1.345 1.00 57.81 105 THR A N 1
ATOM 828 C CA . THR A 1 105 ? 17.388 8.740 0.029 1.00 57.81 105 THR A CA 1
ATOM 829 C C . THR A 1 105 ? 17.709 9.989 -0.800 1.00 57.81 105 THR A C 1
ATOM 831 O O . THR A 1 105 ? 18.633 9.975 -1.612 1.00 57.81 105 THR A O 1
ATOM 834 N N . SER A 1 106 ? 17.016 11.104 -0.547 1.00 48.53 106 SER A N 1
ATOM 835 C CA . SER A 1 106 ? 17.265 12.413 -1.158 1.00 48.53 106 SER A CA 1
ATOM 836 C C . SER A 1 106 ? 18.372 13.195 -0.431 1.00 48.53 106 SER A C 1
ATOM 838 O O . SER A 1 106 ? 18.210 14.370 -0.108 1.00 48.53 106 SER A O 1
ATOM 840 N N . VAL A 1 107 ? 19.534 12.582 -0.196 1.00 48.44 107 VAL A N 1
ATOM 841 C CA . VAL A 1 107 ? 20.758 13.327 0.150 1.00 48.44 107 VAL A CA 1
ATOM 842 C C . VAL A 1 107 ? 21.648 13.383 -1.085 1.00 48.44 107 VAL A C 1
ATOM 844 O O . VAL A 1 107 ? 22.749 12.843 -1.130 1.00 48.44 107 VAL A O 1
ATOM 847 N N . VAL A 1 108 ? 21.172 14.078 -2.118 1.00 53.31 108 VAL A N 1
ATOM 848 C CA . VAL A 1 108 ? 22.112 14.832 -2.947 1.00 53.31 108 VAL A CA 1
ATOM 849 C C . VAL A 1 108 ? 22.461 16.052 -2.097 1.00 53.31 108 VAL A C 1
ATOM 851 O O . VAL A 1 108 ? 21.557 16.839 -1.812 1.00 53.31 108 VAL A O 1
ATOM 854 N N . PRO A 1 109 ? 23.712 16.223 -1.634 1.00 52.16 109 PRO A N 1
ATOM 855 C CA . PRO A 1 109 ? 24.078 17.445 -0.940 1.00 52.16 109 PRO A CA 1
ATOM 856 C C . PRO A 1 109 ? 23.745 18.605 -1.871 1.00 52.16 109 PRO A C 1
ATOM 858 O O . PRO A 1 109 ? 24.186 18.615 -3.024 1.00 52.16 109 PRO A O 1
ATOM 861 N N . SER A 1 110 ? 22.923 19.541 -1.392 1.00 59.81 110 SER A N 1
ATOM 862 C CA . SER A 1 110 ? 22.581 20.770 -2.098 1.00 59.81 110 SER A CA 1
ATOM 863 C C . SER A 1 110 ? 23.861 21.337 -2.701 1.00 59.81 110 SER A C 1
ATOM 865 O O . SER A 1 110 ? 24.778 21.702 -1.962 1.00 59.81 110 SER A O 1
ATOM 867 N N . ARG A 1 111 ? 23.975 21.340 -4.037 1.00 62.66 111 ARG A N 1
ATOM 868 C CA . ARG A 1 111 ? 25.135 21.937 -4.706 1.00 62.66 111 ARG A CA 1
ATOM 869 C C . ARG A 1 111 ? 25.277 23.366 -4.172 1.00 62.66 111 ARG A C 1
ATOM 871 O O . ARG A 1 111 ? 24.296 24.110 -4.235 1.00 62.66 111 ARG A O 1
ATOM 878 N N . PRO A 1 112 ? 26.445 23.778 -3.652 1.00 60.38 112 PRO A N 1
ATOM 879 C CA . PRO A 1 112 ? 26.650 25.174 -3.314 1.00 60.38 112 PRO A CA 1
ATOM 880 C C . PRO A 1 112 ? 26.607 25.983 -4.616 1.00 60.38 112 PRO A C 1
ATOM 882 O O . PRO A 1 112 ? 27.519 25.920 -5.440 1.00 60.38 112 PRO A O 1
ATOM 885 N N . ASN A 1 113 ? 25.519 26.722 -4.827 1.00 60.25 113 ASN A N 1
ATOM 886 C CA . ASN A 1 113 ? 25.413 27.702 -5.900 1.00 60.25 113 ASN A CA 1
ATOM 887 C C . ASN A 1 113 ? 26.243 28.935 -5.524 1.00 60.25 113 ASN A C 1
ATOM 889 O O . ASN A 1 113 ? 25.703 29.870 -4.943 1.00 60.25 113 ASN A O 1
ATOM 893 N N . SER A 1 114 ? 27.541 28.939 -5.837 1.00 56.84 114 SER A N 1
ATOM 894 C CA . SER A 1 114 ? 28.273 30.163 -6.204 1.00 56.84 114 SER A CA 1
ATOM 895 C C . SER A 1 114 ? 29.690 29.826 -6.694 1.00 56.84 114 SER A C 1
ATOM 897 O O . SER A 1 114 ? 30.509 29.364 -5.896 1.00 56.84 114 SER A O 1
ATOM 899 N N . PRO A 1 115 ? 30.039 30.053 -7.974 1.00 56.91 115 PRO A N 1
ATOM 900 C CA . PRO A 1 115 ? 31.435 30.204 -8.350 1.00 56.91 115 PRO A CA 1
ATOM 901 C C . PRO A 1 115 ? 31.949 31.530 -7.771 1.00 56.91 115 PRO A C 1
ATOM 903 O O . PRO A 1 115 ? 31.462 32.601 -8.132 1.00 56.91 115 PRO A O 1
ATOM 906 N N . LEU A 1 116 ? 32.929 31.460 -6.865 1.00 57.66 116 LEU A N 1
ATOM 907 C CA . LEU A 1 116 ? 33.685 32.631 -6.415 1.00 57.66 116 LEU A CA 1
ATOM 908 C C . LEU A 1 116 ? 34.288 33.347 -7.639 1.00 57.66 116 LEU A C 1
ATOM 910 O O . LEU A 1 116 ? 34.971 32.692 -8.433 1.00 57.66 116 LEU A O 1
ATOM 914 N N . PRO A 1 117 ? 34.076 34.665 -7.814 1.00 61.34 117 PRO A N 1
ATOM 915 C CA . PRO A 1 117 ? 34.775 35.408 -8.850 1.00 61.34 117 PRO A CA 1
ATOM 916 C C . PRO A 1 117 ? 36.285 35.412 -8.551 1.00 61.34 117 PRO A C 1
ATOM 918 O O . PRO A 1 117 ? 36.681 35.472 -7.382 1.00 61.34 117 PRO A O 1
ATOM 921 N N . PRO A 1 118 ? 37.149 35.333 -9.577 1.00 56.72 118 PRO A N 1
ATOM 922 C CA . PRO A 1 118 ? 38.590 35.331 -9.375 1.00 56.72 118 PRO A CA 1
ATOM 923 C C . PRO A 1 118 ? 39.034 36.669 -8.773 1.00 56.72 118 PRO A C 1
ATOM 925 O O . PRO A 1 118 ? 38.754 37.731 -9.326 1.00 56.72 118 PRO A O 1
ATOM 928 N N . ASN A 1 119 ? 39.732 36.597 -7.635 1.00 55.59 119 ASN A N 1
ATOM 929 C CA . ASN A 1 119 ? 40.417 37.719 -6.995 1.00 55.59 119 ASN A CA 1
ATOM 930 C C . ASN A 1 119 ? 41.212 38.524 -8.038 1.00 55.59 119 ASN A C 1
ATOM 932 O O . ASN A 1 119 ? 42.229 38.050 -8.546 1.00 55.59 119 ASN A O 1
ATOM 936 N N . GLN A 1 120 ? 40.783 39.755 -8.328 1.00 57.38 120 GLN A N 1
ATOM 937 C CA . GLN A 1 120 ? 41.648 40.739 -8.974 1.00 57.38 120 GLN A CA 1
ATOM 938 C C . GLN A 1 120 ? 42.704 41.201 -7.958 1.00 57.38 120 GLN A C 1
ATOM 940 O O . GLN A 1 120 ? 42.332 41.660 -6.876 1.00 57.38 120 GLN A O 1
ATOM 945 N N . PRO A 1 121 ? 44.010 41.125 -8.269 1.00 46.41 121 PRO A N 1
ATOM 946 C CA . PRO A 1 121 ? 45.035 41.707 -7.417 1.00 46.41 121 PRO A CA 1
ATOM 947 C C . PRO A 1 121 ? 44.935 43.237 -7.454 1.00 46.41 121 PRO A C 1
ATOM 949 O O . PRO A 1 121 ? 44.969 43.861 -8.516 1.00 46.41 121 PRO A O 1
ATOM 952 N N . SER A 1 122 ? 44.808 43.839 -6.273 1.00 47.53 122 SER A N 1
ATOM 953 C CA . SER A 1 122 ? 44.883 45.280 -6.057 1.00 47.53 122 SER A CA 1
ATOM 954 C C . SER A 1 122 ? 46.259 45.800 -6.477 1.00 47.53 122 SER A C 1
ATOM 956 O O . SER A 1 122 ? 47.267 45.473 -5.848 1.00 47.53 122 SER A O 1
ATOM 958 N N . SER A 1 123 ? 46.297 46.618 -7.529 1.00 43.84 123 SER A N 1
ATOM 959 C CA . SER A 1 123 ? 47.481 47.387 -7.909 1.00 43.84 123 SER A CA 1
ATOM 960 C C . SER A 1 123 ? 47.765 48.423 -6.824 1.00 43.84 123 SER A C 1
ATOM 962 O O . SER A 1 123 ? 47.014 49.383 -6.657 1.00 43.84 123 SER A O 1
ATOM 964 N N . SER A 1 124 ? 48.859 48.237 -6.096 1.00 45.62 124 SER A N 1
ATOM 965 C CA . SER A 1 124 ? 49.488 49.278 -5.293 1.00 45.62 124 SER A CA 1
ATOM 966 C C . SER A 1 124 ? 49.918 50.425 -6.211 1.00 45.62 124 SER A C 1
ATOM 968 O O . SER A 1 124 ? 50.620 50.211 -7.199 1.00 45.62 124 SER A O 1
ATOM 970 N N . LYS A 1 125 ? 49.498 51.652 -5.892 1.00 39.84 125 LYS A N 1
ATOM 971 C CA . LYS A 1 125 ? 50.101 52.867 -6.440 1.00 39.84 125 LYS A CA 1
ATOM 972 C C . LYS A 1 125 ? 50.544 53.743 -5.277 1.00 39.84 125 LYS A C 1
ATOM 974 O O . LYS A 1 125 ? 49.723 54.198 -4.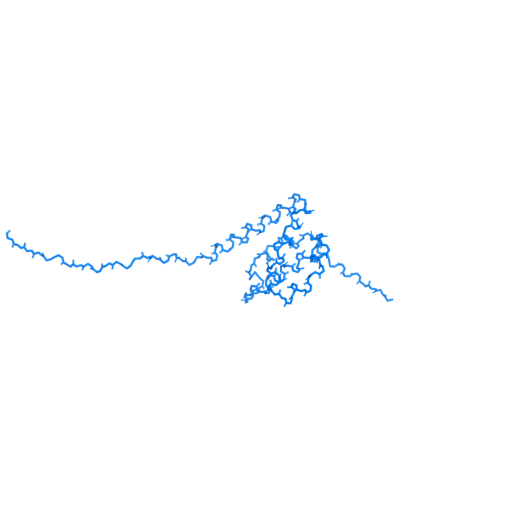489 1.00 39.84 125 LYS A O 1
ATOM 979 N N . SER A 1 126 ? 51.860 53.869 -5.168 1.00 41.25 126 SER A N 1
ATOM 980 C CA . SER A 1 126 ? 52.572 54.812 -4.318 1.00 41.25 126 SER A CA 1
ATOM 981 C C . SER A 1 126 ? 52.339 56.241 -4.798 1.00 41.25 126 SER A C 1
ATOM 983 O O . SER A 1 126 ? 52.449 56.490 -5.998 1.00 41.25 126 SER A O 1
ATOM 985 N N . GLU A 1 127 ? 52.098 57.148 -3.856 1.00 35.38 127 GLU A N 1
ATOM 986 C CA . GLU A 1 127 ? 52.640 58.513 -3.833 1.00 35.38 127 GLU A CA 1
ATOM 987 C C . GLU A 1 127 ? 52.711 58.994 -2.380 1.00 35.38 127 GLU A C 1
ATOM 989 O O . GLU A 1 127 ? 51.747 58.713 -1.628 1.00 35.38 127 GLU A O 1
#

Radius of gyration: 24.59 Å; chains: 1; bounding box: 69×92×31 Å

Secondary structure (DSSP, 8-state):
-----------SHHHH-HHHHSTTSS-SS--HHHHHHHHHHHHHHTT----HHHHHTHHHHHH-HHHHHHHHHHHHHHHHHH--HHHHHHHHHHHHHHHHHHHHH---------PPPP---------

Organism: Pocillopora damicornis (NCBI:txid46731)

Sequence (127 aa):
SSAMDISCEISNSSLEATELWTPGSEVREYSHELWLTRLACTLIKSGFVKDEVLIVLSPICDVKVEFAEHVFPYLIHNILECGDDAIRTTLSEQFRNFFTFCNGTSVVPSRPNSPLPPNQPSSSKSE

InterPro domains:
  IPR038980 Serine/threonine-protein kinase ATM, plant [PTHR37079] (11-103)

Foldseek 3Di:
DDPDDPLPPLDPVLLLPLCLLAFPSPDPDTDPQQSLLSSLLSLLSSPLQPDPVSNVCNVVSNPDSVVSVVCVVVSVVRSCVRDDPVSVVSNVVSVVSNVVNVVVVPPPPDPPPDDDDDDDDDDDDDD